Protein AF-A0A967Z8B4-F1 (afdb_monomer_lite)

Structure (mmCIF, N/CA/C/O backbone):
data_AF-A0A967Z8B4-F1
#
_entry.id   AF-A0A967Z8B4-F1
#
loop_
_atom_site.group_PDB
_atom_site.id
_atom_site.type_symbol
_atom_site.label_atom_id
_atom_site.label_alt_id
_atom_site.label_comp_i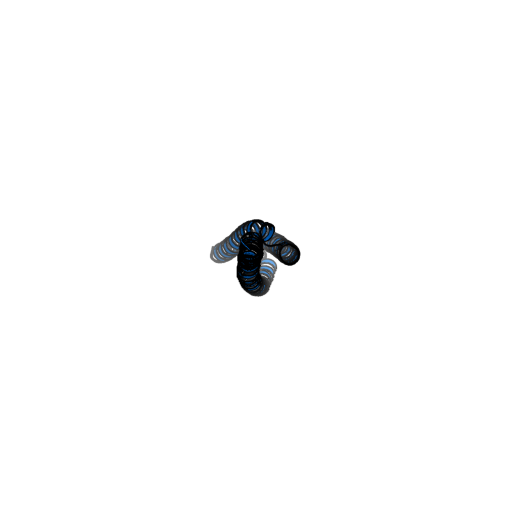d
_atom_site.label_asym_id
_atom_site.label_entity_id
_atom_site.label_seq_id
_atom_site.pdbx_PDB_ins_code
_atom_site.Cartn_x
_atom_site.Cartn_y
_atom_site.Cartn_z
_atom_site.occupancy
_atom_site.B_iso_or_equiv
_atom_site.auth_seq_id
_atom_site.auth_comp_id
_atom_site.auth_asym_id
_atom_site.auth_atom_id
_atom_site.pdbx_PDB_model_num
ATOM 1 N N . MET A 1 1 ? 38.794 1.145 -55.246 1.00 49.00 1 MET A N 1
ATOM 2 C CA . MET A 1 1 ? 39.182 0.982 -53.822 1.00 49.00 1 MET A CA 1
ATOM 3 C C . MET A 1 1 ? 38.592 2.032 -52.859 1.00 49.00 1 MET A C 1
ATOM 5 O O . MET A 1 1 ? 38.955 2.013 -51.696 1.00 49.00 1 MET A O 1
ATOM 9 N N . LYS A 1 2 ? 37.652 2.909 -53.268 1.00 46.34 2 LYS A N 1
ATOM 10 C CA . LYS A 1 2 ? 37.014 3.896 -52.359 1.00 46.34 2 LYS A CA 1
ATOM 11 C C . LYS A 1 2 ? 35.684 3.429 -51.734 1.00 46.34 2 LYS A C 1
ATOM 13 O O . LYS A 1 2 ? 35.345 3.871 -50.648 1.00 46.34 2 LYS A O 1
ATOM 18 N N . HIS A 1 3 ? 34.982 2.484 -52.364 1.00 47.09 3 HIS A N 1
ATOM 19 C CA . HIS A 1 3 ? 33.687 1.964 -51.887 1.00 47.09 3 HIS A CA 1
ATOM 20 C C . HIS A 1 3 ? 33.784 0.951 -50.731 1.00 47.09 3 HIS A C 1
ATOM 22 O O . HIS A 1 3 ? 32.784 0.671 -50.078 1.00 47.09 3 HIS A O 1
ATOM 28 N N . PHE A 1 4 ? 34.974 0.404 -50.460 1.00 43.62 4 PHE A N 1
ATOM 29 C CA . PHE A 1 4 ? 35.162 -0.598 -49.404 1.00 43.62 4 PHE A CA 1
ATOM 30 C C . PHE A 1 4 ? 35.303 0.046 -48.011 1.00 43.62 4 PHE A C 1
ATOM 32 O O . PHE A 1 4 ? 34.838 -0.511 -47.022 1.00 43.62 4 PHE A O 1
ATOM 39 N N . LEU A 1 5 ? 35.860 1.264 -47.930 1.00 46.72 5 LEU A N 1
ATOM 40 C CA . LEU A 1 5 ? 35.990 2.002 -46.665 1.00 46.72 5 LEU A CA 1
ATOM 41 C C . LEU A 1 5 ? 34.662 2.608 -46.181 1.00 46.72 5 LEU A C 1
ATOM 43 O O . LEU A 1 5 ? 34.444 2.712 -44.977 1.00 46.72 5 LEU A O 1
ATOM 47 N N . THR A 1 6 ? 33.756 2.980 -47.090 1.00 51.16 6 THR A N 1
ATOM 48 C CA . THR A 1 6 ? 32.463 3.586 -46.726 1.00 51.16 6 THR A CA 1
ATOM 49 C C . THR A 1 6 ? 31.497 2.575 -46.107 1.00 51.16 6 THR A C 1
ATOM 51 O O . THR A 1 6 ? 30.780 2.914 -45.172 1.00 51.16 6 THR A O 1
ATOM 54 N N . PHE A 1 7 ? 31.517 1.317 -46.560 1.00 52.12 7 PHE A N 1
ATOM 55 C CA . PHE A 1 7 ? 30.690 0.248 -45.982 1.00 52.12 7 PHE A CA 1
ATOM 56 C C . PHE A 1 7 ? 31.134 -0.145 -44.567 1.00 52.12 7 PHE A C 1
ATOM 58 O O . PHE A 1 7 ? 30.292 -0.388 -43.705 1.00 52.12 7 PHE A O 1
ATOM 65 N N . SER A 1 8 ? 32.444 -0.129 -44.297 1.00 50.75 8 SER A N 1
ATOM 66 C CA . SER A 1 8 ? 32.977 -0.417 -42.961 1.00 50.75 8 SER A CA 1
ATOM 67 C C . SER A 1 8 ? 32.613 0.661 -41.933 1.00 50.75 8 SER A C 1
ATOM 69 O O . SER A 1 8 ? 32.399 0.335 -40.770 1.00 50.75 8 SER A O 1
ATOM 71 N N . PHE A 1 9 ? 32.512 1.931 -42.343 1.00 53.94 9 PHE A N 1
ATOM 72 C CA . PHE A 1 9 ? 32.125 3.038 -41.457 1.00 53.94 9 PHE A CA 1
ATOM 73 C C . PHE A 1 9 ? 30.620 3.054 -41.146 1.00 53.94 9 PHE A C 1
ATOM 75 O O . PHE A 1 9 ? 30.228 3.360 -40.022 1.00 53.94 9 PHE A O 1
ATOM 82 N N . ILE A 1 10 ? 29.776 2.675 -42.114 1.00 59.47 10 ILE A N 1
ATOM 83 C CA . ILE A 1 10 ? 28.322 2.546 -41.919 1.00 59.47 10 ILE A CA 1
ATOM 84 C C . ILE A 1 10 ? 28.004 1.393 -40.956 1.00 59.47 10 ILE A C 1
ATOM 86 O O . ILE A 1 10 ? 27.175 1.558 -40.064 1.00 59.47 10 ILE A O 1
ATOM 90 N N . ALA A 1 11 ? 28.708 0.261 -41.072 1.00 55.78 11 ALA A N 1
ATOM 91 C CA . ALA A 1 11 ? 28.566 -0.858 -40.138 1.00 55.78 11 ALA A CA 1
ATOM 92 C C . ALA A 1 11 ? 28.970 -0.477 -38.699 1.00 55.78 11 ALA A C 1
ATOM 94 O O . ALA A 1 11 ? 28.300 -0.863 -37.747 1.00 55.78 11 ALA A O 1
ATOM 95 N N . LEU A 1 12 ? 30.020 0.337 -38.533 1.00 54.34 12 LEU A N 1
ATOM 96 C CA . LEU A 1 12 ? 30.487 0.787 -37.217 1.00 54.34 12 LEU A CA 1
ATOM 97 C C . LEU A 1 12 ? 29.530 1.807 -36.570 1.00 54.34 12 LEU A C 1
ATOM 99 O O . LEU A 1 12 ? 29.270 1.726 -35.374 1.00 54.34 12 LEU A O 1
ATOM 103 N N . MET A 1 13 ? 28.948 2.714 -37.363 1.00 56.81 13 MET A N 1
ATOM 104 C CA . MET A 1 13 ? 27.894 3.640 -36.915 1.00 56.81 13 MET A CA 1
ATOM 105 C C . MET A 1 13 ? 26.605 2.911 -36.511 1.00 56.81 13 MET A C 1
ATOM 107 O O . MET A 1 13 ? 25.985 3.282 -35.517 1.00 56.81 13 MET A O 1
ATOM 111 N N . ALA A 1 14 ? 26.224 1.849 -37.230 1.00 56.41 14 ALA A N 1
ATOM 112 C CA . ALA A 1 14 ? 25.083 1.012 -36.861 1.00 56.41 14 ALA A CA 1
ATOM 113 C C . ALA A 1 14 ? 25.308 0.292 -35.518 1.00 56.41 14 ALA A C 1
ATOM 115 O O . ALA A 1 14 ? 24.403 0.256 -34.688 1.00 56.41 14 ALA A O 1
ATOM 116 N N . CYS A 1 15 ? 26.524 -0.202 -35.255 1.00 45.75 15 CYS A N 1
ATOM 117 C CA . CYS A 1 15 ? 26.862 -0.797 -33.959 1.00 45.75 15 CYS A CA 1
ATOM 118 C C . CYS A 1 15 ? 26.789 0.221 -32.808 1.00 45.75 15 CYS A C 1
ATOM 120 O O . CYS A 1 15 ? 26.270 -0.107 -31.747 1.00 45.75 15 CYS A O 1
ATOM 122 N N . VAL A 1 16 ? 27.242 1.465 -33.011 1.00 52.94 16 VAL A N 1
ATOM 123 C CA . VAL A 1 16 ? 27.147 2.527 -31.987 1.00 52.94 16 VAL A CA 1
ATOM 124 C C . VAL A 1 16 ? 25.688 2.883 -31.672 1.00 52.94 16 VAL A C 1
ATOM 126 O O . VAL A 1 16 ? 25.354 3.101 -30.511 1.00 52.94 16 VAL A O 1
ATOM 129 N N . PHE A 1 17 ? 24.803 2.875 -32.675 1.00 51.81 17 PHE A N 1
ATOM 130 C CA . PHE A 1 17 ? 23.375 3.152 -32.483 1.00 51.81 17 PHE A CA 1
ATOM 131 C C . PHE A 1 17 ? 22.636 2.031 -31.730 1.00 51.81 17 PHE A C 1
ATOM 133 O O . PHE A 1 17 ? 21.731 2.314 -30.949 1.00 51.81 17 PHE A O 1
ATOM 140 N N . ILE A 1 18 ? 23.041 0.769 -31.917 1.00 53.31 18 ILE A N 1
ATOM 141 C CA . ILE A 1 18 ? 22.483 -0.380 -31.182 1.00 53.31 18 ILE A CA 1
ATOM 142 C C . ILE A 1 18 ? 22.931 -0.356 -29.707 1.00 53.31 18 ILE A C 1
ATOM 144 O O . ILE A 1 18 ? 22.109 -0.559 -28.816 1.00 53.31 18 ILE A O 1
ATOM 148 N N . ILE A 1 19 ? 24.196 -0.012 -29.431 1.00 56.19 19 ILE A N 1
ATOM 149 C CA . ILE A 1 19 ? 24.757 0.024 -28.064 1.00 56.19 19 ILE A CA 1
ATOM 150 C C . ILE A 1 19 ? 24.081 1.091 -27.179 1.00 56.19 19 ILE A C 1
ATOM 152 O O . ILE A 1 19 ? 23.909 0.883 -25.977 1.00 56.19 19 ILE A O 1
ATOM 156 N N . SER A 1 20 ? 23.661 2.230 -27.741 1.00 53.91 20 SER A N 1
ATOM 157 C CA . SER A 1 20 ? 22.958 3.274 -26.974 1.00 53.91 20 SER A CA 1
ATOM 158 C C . SER A 1 20 ? 21.557 2.866 -26.504 1.00 53.91 20 SER A C 1
ATOM 160 O O . SER A 1 20 ? 21.080 3.422 -25.519 1.00 53.91 20 SER A O 1
ATOM 162 N N . CYS A 1 21 ? 20.911 1.898 -27.161 1.00 53.03 21 CYS A N 1
ATOM 163 C CA . CYS A 1 21 ? 19.595 1.400 -26.756 1.00 53.03 21 CYS A CA 1
ATOM 164 C C . CYS A 1 21 ? 19.704 0.371 -25.612 1.00 53.03 21 CYS A C 1
ATOM 166 O O . CYS A 1 21 ? 18.891 0.391 -24.698 1.00 53.03 21 CYS A O 1
ATOM 168 N N . GLU A 1 22 ? 20.764 -0.445 -25.587 1.00 53.44 22 GLU A N 1
ATOM 169 C CA . GLU A 1 22 ? 20.980 -1.483 -24.561 1.00 53.44 22 GLU A CA 1
ATOM 170 C C . GLU A 1 22 ? 21.255 -0.896 -23.164 1.00 53.44 22 GLU A C 1
ATOM 172 O O . GLU A 1 22 ? 20.758 -1.389 -22.154 1.00 53.44 22 GLU A O 1
ATOM 177 N N . LYS A 1 23 ? 21.987 0.223 -23.099 1.00 56.47 23 LYS A N 1
ATOM 178 C CA . LYS A 1 23 ? 22.378 0.847 -21.825 1.00 56.47 23 LYS A CA 1
ATOM 179 C C . LYS A 1 23 ? 21.229 1.576 -21.113 1.00 56.47 23 LYS A C 1
ATOM 181 O O . LYS A 1 23 ? 21.203 1.632 -19.888 1.00 56.47 23 LYS A O 1
ATOM 186 N N . GLN A 1 24 ? 20.284 2.135 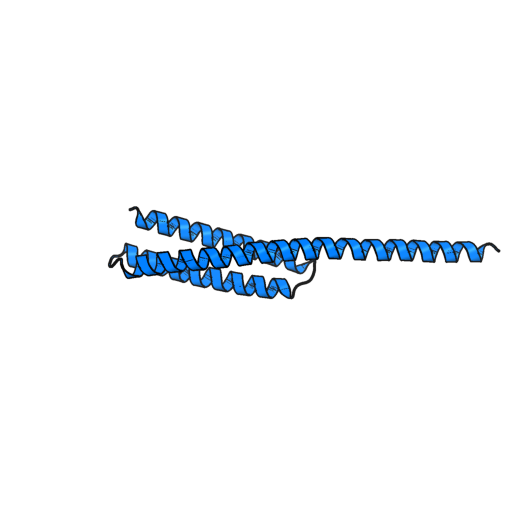-21.872 1.00 59.78 24 GLN A N 1
ATOM 187 C CA . GLN A 1 24 ? 19.143 2.883 -21.328 1.00 59.78 24 GLN A CA 1
ATOM 188 C C . GLN A 1 24 ? 18.127 1.942 -20.655 1.00 59.78 24 GLN A C 1
ATOM 190 O O . GLN A 1 24 ? 17.574 2.279 -19.608 1.00 59.78 24 GLN A O 1
ATOM 195 N N . THR A 1 25 ? 17.940 0.743 -21.212 1.00 66.62 25 THR A N 1
ATOM 196 C CA . THR A 1 25 ? 16.983 -0.257 -20.722 1.00 66.62 25 THR A CA 1
ATOM 197 C C . THR A 1 25 ? 17.368 -0.853 -19.369 1.00 66.62 25 THR A C 1
ATOM 199 O O . THR A 1 25 ? 16.505 -1.057 -18.512 1.00 66.62 25 THR A O 1
ATOM 202 N N . GLU A 1 26 ? 18.660 -1.086 -19.125 1.00 75.25 26 GLU A N 1
ATOM 203 C CA . GLU A 1 26 ? 19.128 -1.641 -17.848 1.00 75.25 26 GLU A CA 1
ATOM 204 C C . GLU A 1 26 ? 18.915 -0.678 -16.670 1.00 75.25 26 GLU A C 1
ATOM 206 O O . GLU A 1 26 ? 18.479 -1.102 -15.597 1.00 75.25 26 GLU A O 1
ATOM 211 N N . GLU A 1 27 ? 19.181 0.618 -16.857 1.00 81.62 27 GLU A N 1
ATOM 212 C CA . GLU A 1 27 ? 19.004 1.628 -15.804 1.00 81.62 27 GLU A CA 1
ATOM 213 C C . GLU A 1 27 ? 17.524 1.796 -15.424 1.00 81.62 27 GLU A C 1
ATOM 215 O O . GLU A 1 27 ? 17.186 1.855 -14.237 1.00 81.62 27 GLU A O 1
ATOM 220 N N . VAL A 1 28 ? 16.630 1.807 -16.419 1.00 85.62 28 VAL A N 1
ATOM 221 C CA . VAL A 1 28 ? 15.183 1.948 -16.197 1.00 85.62 28 VAL A CA 1
ATOM 222 C C . VAL A 1 28 ? 14.608 0.733 -15.466 1.00 85.62 28 VAL A C 1
ATOM 224 O O . VAL A 1 28 ? 13.832 0.886 -14.519 1.00 85.62 28 VAL A O 1
ATOM 227 N N . GLU A 1 29 ? 15.012 -0.479 -15.845 1.00 88.00 29 GLU A N 1
ATOM 228 C CA . GLU A 1 29 ? 14.558 -1.702 -15.179 1.00 88.00 29 GLU A CA 1
ATOM 229 C C . GLU A 1 29 ? 15.084 -1.789 -13.733 1.00 88.00 29 GLU A C 1
ATOM 231 O O . GLU A 1 29 ? 14.346 -2.162 -12.817 1.00 88.00 29 GLU A O 1
ATOM 236 N N . GLN A 1 30 ? 16.326 -1.361 -13.475 1.00 90.69 30 GLN A N 1
ATOM 237 C CA . GLN A 1 30 ? 16.860 -1.269 -12.111 1.00 90.69 30 GLN A CA 1
ATOM 238 C C . GLN A 1 30 ? 16.091 -0.261 -11.245 1.00 90.69 30 GLN A C 1
ATOM 240 O O . GLN A 1 30 ? 15.787 -0.551 -10.078 1.00 90.69 30 GLN A O 1
ATOM 245 N N . GLU A 1 31 ? 15.762 0.913 -11.791 1.00 92.31 31 GLU A N 1
ATOM 246 C CA . GLU A 1 31 ? 14.966 1.930 -11.099 1.00 92.31 31 GLU A CA 1
ATOM 247 C C . GLU A 1 31 ? 13.580 1.385 -10.737 1.00 92.31 31 GLU A C 1
ATOM 249 O O . GLU A 1 31 ? 13.163 1.452 -9.573 1.00 92.31 31 GLU A O 1
ATOM 254 N N . LYS A 1 32 ? 12.909 0.761 -11.708 1.00 92.75 32 LYS A N 1
ATOM 255 C CA . LYS A 1 32 ? 11.614 0.109 -11.527 1.00 92.75 32 LYS A CA 1
ATOM 256 C C . LYS A 1 32 ? 11.675 -0.964 -10.439 1.00 92.75 32 LYS A C 1
ATOM 258 O O . LYS A 1 32 ? 10.902 -0.907 -9.486 1.00 92.75 32 LYS A O 1
ATOM 263 N N . GLN A 1 33 ? 12.641 -1.882 -10.478 1.00 93.25 33 GLN A N 1
ATOM 264 C CA . GLN A 1 33 ? 12.796 -2.922 -9.449 1.00 93.25 33 GLN A CA 1
ATOM 265 C C . GLN A 1 33 ? 13.085 -2.354 -8.053 1.00 93.25 33 GLN A C 1
ATOM 267 O O . GLN A 1 33 ? 12.651 -2.901 -7.031 1.00 93.25 33 GLN A O 1
ATOM 272 N N . LYS A 1 34 ? 13.854 -1.264 -7.962 1.00 95.81 34 LYS A N 1
ATOM 273 C CA . LYS A 1 34 ? 14.086 -0.560 -6.693 1.00 95.81 34 LYS A CA 1
ATOM 274 C C . LYS A 1 34 ? 12.785 0.043 -6.165 1.00 95.81 34 LYS A C 1
ATOM 276 O O . LYS A 1 34 ? 12.494 -0.097 -4.974 1.00 95.81 34 LYS A O 1
ATOM 281 N N . TYR A 1 35 ? 12.003 0.669 -7.037 1.00 96.00 35 TYR A N 1
ATOM 282 C CA . TYR A 1 35 ? 10.701 1.222 -6.690 1.00 96.00 35 TYR A CA 1
ATOM 283 C C . TYR A 1 35 ? 9.718 0.128 -6.245 1.00 96.00 35 TYR A C 1
ATOM 285 O O . TYR A 1 35 ? 9.125 0.245 -5.173 1.00 96.00 35 TYR A O 1
ATOM 293 N N . GLU A 1 36 ? 9.625 -0.984 -6.978 1.00 95.31 36 GLU A N 1
ATOM 294 C CA . GLU A 1 36 ? 8.760 -2.115 -6.626 1.00 95.31 36 GLU A CA 1
ATOM 295 C C . GLU A 1 36 ? 9.077 -2.681 -5.236 1.00 95.31 36 GLU A C 1
ATOM 297 O O . GLU A 1 36 ? 8.172 -2.924 -4.434 1.00 95.31 36 GLU A O 1
ATOM 302 N N . ARG A 1 37 ? 10.368 -2.849 -4.916 1.00 96.56 37 ARG A N 1
ATOM 303 C CA . ARG A 1 37 ? 10.810 -3.294 -3.585 1.00 96.56 37 ARG A CA 1
ATOM 304 C C . ARG A 1 37 ? 10.427 -2.299 -2.494 1.00 96.56 37 ARG A C 1
ATOM 306 O O . ARG A 1 37 ? 9.931 -2.717 -1.449 1.00 96.56 37 ARG A O 1
ATOM 313 N N . LYS A 1 38 ? 10.619 -0.999 -2.742 1.00 96.50 38 LYS A N 1
ATOM 314 C CA . LYS A 1 38 ? 10.253 0.073 -1.803 1.00 96.50 38 LYS A CA 1
ATOM 315 C C . LYS A 1 38 ? 8.754 0.052 -1.497 1.00 96.50 38 LYS A C 1
ATOM 317 O O . LYS A 1 38 ? 8.381 0.040 -0.328 1.00 96.50 38 LYS A O 1
ATOM 322 N N . ILE A 1 39 ? 7.906 0.026 -2.524 1.00 96.69 39 ILE A N 1
ATOM 323 C CA . ILE A 1 39 ? 6.448 0.024 -2.342 1.00 96.69 39 ILE A CA 1
ATOM 324 C C . ILE A 1 39 ? 5.974 -1.279 -1.702 1.00 96.69 39 ILE A C 1
ATOM 326 O O . ILE A 1 39 ? 5.168 -1.239 -0.779 1.00 96.69 39 ILE A O 1
ATOM 330 N N . SER A 1 40 ? 6.518 -2.431 -2.103 1.00 96.00 40 SER A N 1
ATOM 331 C CA . SER A 1 40 ? 6.169 -3.709 -1.474 1.00 96.00 40 SER A CA 1
ATOM 332 C C . SER A 1 40 ? 6.507 -3.739 0.020 1.00 96.00 40 SER A C 1
ATOM 334 O O . SER A 1 40 ? 5.728 -4.277 0.804 1.00 96.00 40 SER A O 1
ATOM 336 N N . ALA A 1 41 ? 7.641 -3.159 0.426 1.00 97.00 41 ALA A N 1
ATOM 337 C CA . ALA A 1 41 ? 7.999 -3.042 1.835 1.00 97.00 41 ALA A CA 1
ATOM 338 C C . ALA A 1 41 ? 7.019 -2.133 2.591 1.00 97.00 41 ALA A C 1
ATOM 340 O O . ALA A 1 41 ? 6.484 -2.551 3.615 1.00 97.00 41 ALA A O 1
ATOM 341 N N . LYS A 1 42 ? 6.713 -0.949 2.043 1.00 95.69 42 LYS A N 1
ATOM 342 C CA . LYS A 1 42 ? 5.742 -0.025 2.644 1.00 95.69 42 LYS A CA 1
ATOM 343 C C . LYS A 1 42 ? 4.343 -0.635 2.769 1.00 95.69 42 LYS A C 1
ATOM 345 O O . LYS A 1 42 ? 3.718 -0.500 3.807 1.00 95.69 42 LYS A O 1
ATOM 350 N N . LEU A 1 43 ? 3.848 -1.353 1.758 1.00 96.06 43 LEU A N 1
ATOM 351 C CA . LEU A 1 43 ? 2.527 -1.996 1.828 1.00 96.06 43 LEU A CA 1
ATOM 352 C C . LEU A 1 43 ? 2.451 -3.067 2.928 1.00 96.06 43 LEU A C 1
ATOM 354 O O . LEU A 1 43 ? 1.408 -3.217 3.557 1.00 96.06 43 LEU A O 1
ATOM 358 N N . LYS A 1 44 ? 3.554 -3.779 3.197 1.00 95.94 44 LYS A N 1
ATOM 359 C CA . LYS A 1 44 ? 3.642 -4.737 4.316 1.00 95.94 44 LYS A CA 1
ATOM 360 C C . LYS A 1 44 ? 3.680 -4.057 5.682 1.00 95.94 44 LYS A C 1
ATOM 362 O O . LYS A 1 44 ? 3.216 -4.633 6.660 1.00 95.94 44 LYS A O 1
ATOM 367 N N . GLU A 1 45 ? 4.287 -2.880 5.768 1.00 94.25 45 GLU A N 1
ATOM 368 C CA . GLU A 1 45 ? 4.280 -2.058 6.981 1.00 94.25 45 GLU A CA 1
ATOM 369 C C . GLU A 1 45 ? 2.865 -1.535 7.253 1.00 94.25 45 GLU A C 1
ATOM 371 O O . GLU A 1 45 ? 2.297 -1.828 8.303 1.00 94.25 45 GLU A O 1
ATOM 376 N N . LEU A 1 46 ? 2.242 -0.929 6.240 1.00 94.50 46 LEU A N 1
ATOM 377 C CA . LEU A 1 46 ? 0.863 -0.447 6.292 1.00 94.50 46 LEU A CA 1
ATOM 378 C C . LEU A 1 46 ? -0.143 -1.554 6.614 1.00 94.50 46 LEU A C 1
ATOM 380 O O . LEU A 1 46 ? -1.132 -1.300 7.284 1.00 94.50 46 LEU A O 1
ATOM 384 N N . GLU A 1 47 ? 0.082 -2.793 6.172 1.00 93.81 47 GLU A N 1
ATOM 385 C CA . GLU A 1 47 ? -0.769 -3.928 6.551 1.00 93.81 47 GLU A CA 1
ATOM 386 C C . GLU A 1 47 ? -0.838 -4.130 8.069 1.00 93.81 47 GLU A C 1
ATOM 388 O O . GLU A 1 47 ? -1.912 -4.415 8.604 1.00 93.81 47 GLU A O 1
ATOM 393 N N . LYS A 1 48 ? 0.292 -3.972 8.763 1.00 95.25 48 LYS A N 1
ATOM 394 C CA . LYS A 1 48 ? 0.340 -4.095 10.222 1.00 95.25 48 LYS A CA 1
ATOM 395 C C . LYS A 1 48 ? -0.379 -2.926 10.880 1.00 95.25 48 LYS A C 1
ATOM 397 O O . LYS A 1 48 ? -1.224 -3.152 11.735 1.00 95.25 48 LYS A O 1
ATOM 402 N N . GLU A 1 49 ? -0.112 -1.707 10.422 1.00 93.88 49 GLU A N 1
ATOM 403 C CA . GLU A 1 49 ? -0.758 -0.503 10.952 1.00 93.88 49 GLU A CA 1
ATOM 404 C C . GLU A 1 49 ? -2.276 -0.530 10.742 1.00 93.88 49 GLU A C 1
ATOM 406 O O . GLU A 1 49 ? -3.027 -0.286 11.683 1.00 93.88 49 GLU A O 1
ATOM 411 N N . ILE A 1 50 ? -2.740 -0.922 9.547 1.00 92.75 50 ILE A N 1
ATOM 412 C CA . ILE A 1 50 ? -4.164 -1.110 9.231 1.00 92.75 50 ILE A CA 1
ATOM 413 C C . ILE A 1 50 ? -4.789 -2.133 10.179 1.00 92.75 50 ILE A C 1
ATOM 415 O O . ILE A 1 50 ? -5.897 -1.914 10.669 1.00 92.75 50 ILE A O 1
ATOM 419 N N . LYS A 1 51 ? -4.103 -3.246 10.457 1.00 94.44 51 LYS A N 1
ATOM 420 C CA . LYS A 1 51 ? -4.593 -4.253 11.403 1.00 94.44 51 LYS A CA 1
ATOM 421 C C . LYS A 1 51 ? -4.727 -3.671 12.810 1.00 94.44 51 LYS A C 1
ATOM 423 O O . LYS A 1 51 ? -5.760 -3.870 13.442 1.00 94.44 51 LYS A O 1
ATOM 428 N N . ASP A 1 52 ? -3.732 -2.923 13.269 1.00 92.69 52 ASP A N 1
ATOM 429 C CA . ASP A 1 52 ? -3.738 -2.325 14.604 1.00 92.69 52 ASP A CA 1
ATOM 430 C C . ASP A 1 52 ? -4.861 -1.289 14.759 1.00 92.69 52 ASP A C 1
ATOM 432 O O . ASP A 1 52 ? -5.572 -1.299 15.767 1.00 92.69 52 ASP A O 1
ATOM 436 N N . VAL A 1 53 ? -5.085 -0.426 13.758 1.00 92.75 53 VAL A N 1
ATOM 437 C CA . VAL A 1 53 ? -6.205 0.533 13.795 1.00 92.75 53 VAL A CA 1
ATOM 438 C C . VAL A 1 53 ? -7.565 -0.138 13.613 1.00 92.75 53 VAL A C 1
ATOM 440 O O . VAL A 1 53 ? -8.540 0.353 14.175 1.00 92.75 53 VAL A O 1
ATOM 443 N N . THR A 1 54 ? -7.639 -1.269 12.898 1.00 91.12 54 THR A N 1
ATOM 444 C CA . THR A 1 54 ? -8.869 -2.077 12.800 1.00 91.12 54 THR A CA 1
ATOM 445 C C . THR A 1 54 ? -9.271 -2.574 14.185 1.00 91.12 54 THR A C 1
ATOM 447 O O . THR A 1 54 ? -10.385 -2.310 14.623 1.00 91.12 54 THR A O 1
ATOM 450 N N . THR A 1 55 ? -8.346 -3.209 14.911 1.00 93.25 55 THR A N 1
ATOM 451 C CA . THR A 1 55 ? -8.604 -3.708 16.270 1.00 93.25 55 THR A CA 1
ATOM 452 C C . THR A 1 55 ? -9.051 -2.579 17.201 1.00 93.25 55 THR A C 1
ATOM 454 O O . THR A 1 55 ? -10.065 -2.701 17.880 1.00 93.25 55 THR A O 1
ATOM 457 N N . LYS A 1 56 ? -8.352 -1.434 17.187 1.00 89.44 56 LYS A N 1
ATOM 458 C CA . LYS A 1 56 ? -8.723 -0.271 18.016 1.00 89.44 56 LYS A CA 1
ATOM 459 C C . LYS A 1 56 ? -10.116 0.270 17.680 1.00 89.44 56 LYS A C 1
ATOM 461 O O . LYS A 1 56 ? -10.847 0.679 18.580 1.00 89.44 56 LYS A O 1
ATOM 466 N N . ALA A 1 57 ? -10.481 0.296 16.400 1.00 89.62 57 ALA A N 1
ATOM 467 C CA . ALA A 1 57 ? -11.795 0.751 15.962 1.00 89.62 57 ALA A CA 1
ATOM 468 C C . ALA A 1 57 ? -12.915 -0.203 16.411 1.00 89.62 57 ALA A C 1
ATOM 470 O O . ALA A 1 57 ? -13.982 0.261 16.807 1.00 89.62 57 ALA A O 1
ATOM 471 N N . GLU A 1 58 ? -12.669 -1.516 16.390 1.00 89.44 58 GLU A N 1
ATOM 472 C CA . GLU A 1 58 ? -13.605 -2.544 16.869 1.00 89.44 58 GLU A CA 1
ATOM 473 C C . GLU A 1 58 ? -13.792 -2.505 18.394 1.00 89.44 58 GLU A C 1
ATOM 475 O O . GLU A 1 58 ? -14.906 -2.683 18.886 1.00 89.44 58 GLU A O 1
ATOM 480 N N . GLU A 1 59 ? -12.727 -2.223 19.149 1.00 89.81 59 GLU A N 1
ATOM 481 C CA . GLU A 1 59 ? -12.774 -2.079 20.612 1.00 89.81 59 GLU A CA 1
ATOM 482 C C . GLU A 1 59 ? -13.461 -0.778 21.065 1.00 89.81 59 GLU A C 1
ATOM 484 O O . GLU A 1 59 ? -13.950 -0.677 22.194 1.00 89.81 59 GLU A O 1
ATOM 489 N N . THR A 1 60 ? -13.535 0.224 20.186 1.00 88.31 60 THR A N 1
ATOM 490 C CA . THR A 1 60 ? -14.111 1.536 20.496 1.00 88.31 60 THR A CA 1
ATOM 491 C C . THR A 1 60 ? -15.609 1.565 20.183 1.00 88.31 60 THR A C 1
ATOM 493 O O . THR A 1 60 ? -16.033 1.876 19.072 1.00 88.31 60 THR A O 1
ATOM 496 N N . ALA A 1 61 ? -16.450 1.308 21.187 1.00 82.25 61 ALA A N 1
ATOM 497 C CA . ALA A 1 61 ? -17.910 1.389 21.062 1.00 82.25 61 ALA A CA 1
ATOM 498 C C . ALA A 1 61 ? -18.431 2.846 21.123 1.00 82.25 61 ALA A C 1
ATOM 500 O O . ALA A 1 61 ? -19.121 3.234 22.067 1.00 82.25 61 ALA A O 1
ATOM 501 N N . SER A 1 62 ? -18.083 3.675 20.132 1.00 87.88 62 SER A N 1
ATOM 502 C CA . SER A 1 62 ? -18.510 5.082 20.037 1.00 87.88 62 SER A CA 1
ATOM 503 C C . SER A 1 62 ? -18.633 5.570 18.585 1.00 87.88 62 SER A C 1
ATOM 505 O O . SER A 1 62 ? -18.284 4.863 17.640 1.00 87.88 62 SER A O 1
ATOM 507 N N . GLU A 1 63 ? -19.106 6.806 18.398 1.00 86.75 63 GLU A N 1
ATOM 508 C CA . GLU A 1 63 ? -19.114 7.475 17.088 1.00 86.75 63 GLU A CA 1
ATOM 509 C C . GLU A 1 63 ? -17.699 7.605 16.496 1.00 86.75 63 GLU A C 1
ATOM 511 O O . GLU A 1 63 ? -17.513 7.400 15.297 1.00 86.75 63 GLU A O 1
ATOM 516 N N . ALA A 1 64 ? -16.684 7.822 17.342 1.00 87.44 64 ALA A N 1
ATOM 517 C CA . ALA A 1 64 ? -15.286 7.823 16.917 1.00 87.44 64 ALA A CA 1
ATOM 518 C C . ALA A 1 64 ? -14.854 6.443 16.392 1.00 87.44 64 ALA A C 1
ATOM 520 O O . ALA A 1 64 ? -14.204 6.360 15.353 1.00 87.44 64 ALA A O 1
ATOM 521 N N . GLY A 1 65 ? -15.280 5.351 17.040 1.00 89.19 65 GLY A N 1
ATOM 52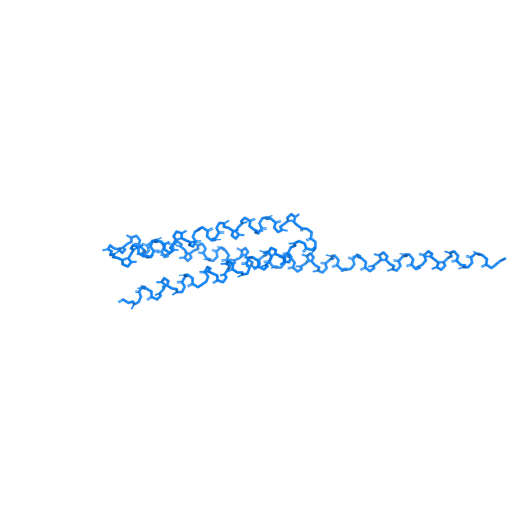2 C CA . GLY A 1 65 ? -15.037 3.992 16.544 1.00 89.19 65 GLY A CA 1
ATOM 523 C C . GLY A 1 65 ? -15.706 3.720 15.193 1.00 89.19 65 GLY A C 1
ATOM 524 O O . GLY A 1 65 ? -15.103 3.114 14.306 1.00 89.19 65 GLY A O 1
ATOM 525 N N . ALA A 1 66 ? -16.920 4.234 14.975 1.00 90.62 66 ALA A N 1
ATOM 526 C CA . ALA A 1 66 ? -17.589 4.152 13.676 1.00 90.62 66 ALA A CA 1
ATOM 527 C C . ALA A 1 66 ? -16.841 4.938 12.577 1.00 90.62 66 ALA A C 1
ATOM 529 O O . ALA A 1 66 ? -16.681 4.436 11.460 1.00 90.62 66 ALA A O 1
ATOM 530 N N . GLU A 1 67 ? -16.337 6.140 12.885 1.00 91.25 67 GLU A N 1
ATOM 531 C CA . GLU A 1 67 ? -15.517 6.931 11.958 1.00 91.25 67 GLU A CA 1
ATOM 532 C C . GLU A 1 67 ? -14.194 6.223 11.629 1.00 91.25 67 GLU A C 1
ATOM 534 O O . GLU A 1 67 ? -13.822 6.118 10.456 1.00 91.25 67 GLU A O 1
ATOM 539 N N . MET A 1 68 ? -13.512 5.682 12.644 1.00 91.88 68 MET A N 1
ATOM 540 C CA . MET A 1 68 ? -12.286 4.903 12.468 1.00 91.88 68 MET A CA 1
ATOM 541 C C . MET A 1 68 ? -12.530 3.676 11.590 1.00 91.88 68 MET A C 1
ATOM 543 O O . MET A 1 68 ? -11.769 3.451 10.654 1.00 91.88 68 MET A O 1
ATOM 547 N N . ASN A 1 69 ? -13.616 2.928 11.810 1.00 92.62 69 ASN A N 1
ATOM 548 C CA . ASN A 1 69 ? -13.974 1.782 10.970 1.00 92.62 69 ASN A CA 1
ATOM 549 C C . ASN A 1 69 ? -14.159 2.184 9.502 1.00 92.62 69 ASN A C 1
ATOM 551 O O . ASN A 1 69 ? -13.614 1.540 8.606 1.00 92.62 69 ASN A O 1
ATOM 555 N N . LYS A 1 70 ? -14.847 3.300 9.234 1.00 93.94 70 LYS A N 1
ATOM 556 C CA . LYS A 1 70 ? -15.011 3.813 7.866 1.00 93.94 70 LYS A CA 1
ATOM 557 C C . LYS A 1 70 ? -13.669 4.176 7.217 1.00 93.94 70 LYS A C 1
ATOM 559 O O . LYS A 1 70 ? -13.445 3.838 6.053 1.00 93.94 70 LYS A O 1
ATOM 564 N N . LYS A 1 71 ? -12.774 4.854 7.944 1.00 94.31 71 LYS A N 1
ATOM 565 C CA . LYS A 1 71 ? -11.431 5.202 7.442 1.00 94.31 71 LYS A CA 1
ATOM 566 C C . LYS A 1 71 ? -10.570 3.953 7.225 1.00 94.31 71 LYS A C 1
ATOM 568 O O . LYS A 1 71 ? -9.878 3.865 6.216 1.00 94.31 71 LYS A O 1
ATOM 573 N N . THR A 1 72 ? -10.673 2.959 8.102 1.00 93.81 72 THR A N 1
ATOM 574 C CA . THR A 1 72 ? -10.001 1.658 7.976 1.00 93.81 72 THR A CA 1
ATOM 575 C C . THR A 1 72 ? -10.439 0.898 6.723 1.00 93.81 72 THR A C 1
ATOM 577 O O . THR A 1 72 ? -9.593 0.366 6.006 1.00 93.81 72 THR A O 1
ATOM 580 N N . GLU A 1 73 ? -11.733 0.878 6.398 1.00 94.62 73 GLU A N 1
ATOM 581 C CA . GLU A 1 73 ? -12.209 0.266 5.149 1.00 94.62 73 GLU A CA 1
ATOM 582 C C . GLU A 1 73 ? -11.662 0.992 3.910 1.00 94.62 73 GLU A C 1
ATOM 584 O O . GLU A 1 73 ? -11.249 0.349 2.941 1.00 94.62 73 GLU A O 1
ATOM 589 N N . ASN A 1 74 ? -11.553 2.324 3.962 1.00 95.25 74 ASN A N 1
ATOM 590 C CA . ASN A 1 74 ? -10.890 3.093 2.908 1.00 95.25 74 ASN A CA 1
ATOM 591 C C . ASN A 1 74 ? -9.399 2.722 2.774 1.00 95.25 74 ASN A C 1
ATOM 593 O O . ASN A 1 74 ? -8.919 2.489 1.666 1.00 95.25 74 ASN A O 1
ATOM 597 N N . LEU A 1 75 ? -8.672 2.587 3.890 1.00 96.50 75 LEU A N 1
ATOM 598 C CA . LEU A 1 75 ? -7.272 2.143 3.883 1.00 96.50 75 LEU A CA 1
ATOM 599 C C . LEU A 1 75 ? -7.108 0.754 3.249 1.00 96.50 75 LEU A C 1
ATOM 601 O O . LEU A 1 75 ? -6.210 0.554 2.428 1.00 96.50 75 LEU A O 1
ATOM 605 N N . LYS A 1 76 ? -7.990 -0.202 3.575 1.00 95.56 76 LYS A N 1
ATOM 606 C CA . LYS A 1 76 ? -7.988 -1.543 2.964 1.00 95.56 76 LYS A CA 1
ATOM 607 C C . LYS A 1 76 ? -8.204 -1.469 1.449 1.00 95.56 76 LYS A C 1
ATOM 609 O O . LYS A 1 76 ? -7.492 -2.140 0.698 1.00 95.56 76 LYS A O 1
ATOM 614 N N . ALA A 1 77 ? -9.138 -0.634 0.991 1.00 96.69 77 ALA A N 1
ATOM 615 C CA . ALA A 1 77 ? -9.411 -0.444 -0.432 1.00 96.69 77 ALA A CA 1
ATOM 616 C C . ALA A 1 77 ? -8.223 0.187 -1.181 1.00 96.69 77 ALA A C 1
ATOM 618 O O . ALA A 1 77 ? -7.828 -0.316 -2.237 1.00 96.69 77 ALA A O 1
ATOM 619 N N . LEU A 1 78 ? -7.616 1.237 -0.618 1.00 96.69 78 LEU A N 1
ATOM 620 C CA . LEU A 1 78 ? -6.433 1.902 -1.174 1.00 96.69 78 LEU A CA 1
ATOM 621 C C . LEU A 1 78 ? -5.231 0.956 -1.245 1.00 96.69 78 LEU A C 1
ATOM 623 O O . LEU A 1 78 ? -4.561 0.885 -2.275 1.00 96.69 78 LEU A O 1
ATOM 627 N N . ARG A 1 79 ? -4.988 0.168 -0.191 1.00 96.31 79 ARG A N 1
ATOM 628 C CA . ARG A 1 79 ? -3.932 -0.853 -0.185 1.00 96.31 79 ARG A CA 1
ATOM 629 C C . ARG A 1 79 ? -4.151 -1.874 -1.302 1.00 96.31 79 ARG A C 1
ATOM 631 O O . ARG A 1 79 ? -3.218 -2.178 -2.043 1.00 96.31 79 ARG A O 1
ATOM 638 N N . ALA A 1 80 ? -5.375 -2.380 -1.448 1.00 97.06 80 ALA A N 1
ATOM 639 C CA . ALA A 1 80 ? -5.703 -3.324 -2.510 1.00 97.06 80 ALA A CA 1
ATOM 640 C C . ALA A 1 80 ? -5.496 -2.710 -3.908 1.00 97.06 80 ALA A C 1
ATOM 642 O O . ALA A 1 80 ? -5.065 -3.408 -4.827 1.00 97.06 80 ALA A O 1
ATOM 643 N N . ASP A 1 81 ? -5.776 -1.415 -4.091 1.00 97.50 81 ASP A N 1
ATOM 644 C CA . ASP A 1 81 ? -5.493 -0.727 -5.354 1.00 97.50 81 ASP A CA 1
ATOM 645 C C . ASP A 1 81 ? -3.993 -0.571 -5.620 1.00 97.50 81 ASP A C 1
ATOM 647 O O . ASP A 1 81 ? -3.529 -0.877 -6.722 1.00 97.50 81 ASP A O 1
ATOM 651 N N . ALA A 1 82 ? -3.212 -0.216 -4.598 1.00 97.44 82 ALA A N 1
ATOM 652 C CA . ALA A 1 82 ? -1.759 -0.174 -4.698 1.00 97.44 82 ALA A CA 1
ATOM 653 C C . ALA A 1 82 ? -1.170 -1.545 -5.075 1.00 97.44 82 ALA A C 1
ATOM 655 O O . ALA A 1 82 ? -0.318 -1.635 -5.957 1.00 97.44 82 ALA A O 1
ATOM 656 N N . GLU A 1 83 ? -1.655 -2.639 -4.482 1.00 96.56 83 GLU A N 1
ATOM 657 C CA . GLU A 1 83 ? -1.218 -3.997 -4.831 1.00 96.56 83 GLU A CA 1
ATOM 658 C C . GLU A 1 83 ? -1.540 -4.351 -6.294 1.00 96.56 83 GLU A C 1
ATOM 660 O O . GLU A 1 83 ? -0.702 -4.929 -6.999 1.00 96.56 83 GLU A O 1
ATOM 665 N N . ARG A 1 84 ? -2.722 -3.960 -6.794 1.00 96.69 84 ARG A N 1
ATOM 666 C CA . ARG A 1 84 ? -3.091 -4.143 -8.208 1.00 96.69 84 ARG A CA 1
ATOM 667 C C . ARG A 1 84 ? -2.195 -3.334 -9.142 1.00 96.69 84 ARG A C 1
ATOM 669 O O . ARG A 1 84 ? -1.708 -3.886 -10.132 1.00 96.69 84 ARG A O 1
ATOM 676 N N . LYS A 1 85 ? -1.950 -2.056 -8.841 1.00 95.81 85 LYS A N 1
ATOM 677 C CA . LYS A 1 85 ? -1.079 -1.192 -9.654 1.00 95.81 85 LYS A CA 1
ATOM 678 C C . LYS A 1 85 ? 0.367 -1.675 -9.635 1.00 95.81 85 LYS A C 1
ATOM 680 O O . LYS A 1 85 ? 0.987 -1.756 -10.690 1.00 95.81 85 LYS A O 1
ATOM 685 N N . LEU A 1 86 ? 0.871 -2.130 -8.489 1.00 95.19 86 LEU A N 1
ATOM 686 C CA . LEU A 1 86 ? 2.192 -2.749 -8.387 1.00 95.19 86 LEU A CA 1
ATOM 687 C C . LEU A 1 86 ? 2.296 -4.020 -9.248 1.00 95.19 86 LEU A C 1
ATOM 689 O O . LEU A 1 86 ? 3.311 -4.251 -9.902 1.00 95.19 86 LEU A O 1
ATOM 693 N N . LYS A 1 87 ? 1.237 -4.837 -9.309 1.00 94.38 87 LYS A N 1
ATOM 694 C CA . LYS A 1 87 ? 1.187 -5.994 -10.216 1.00 94.38 87 LYS A CA 1
ATOM 695 C C . LYS A 1 87 ? 1.175 -5.571 -11.690 1.00 94.38 87 LYS A C 1
ATOM 697 O O . LYS A 1 87 ? 1.862 -6.199 -12.491 1.00 94.38 87 LYS A O 1
ATOM 702 N N . LYS A 1 88 ? 0.436 -4.513 -12.045 1.00 93.12 88 LYS A N 1
ATOM 703 C CA . LYS A 1 88 ? 0.407 -3.948 -13.407 1.00 93.12 88 LYS A CA 1
ATOM 704 C C . LYS A 1 88 ? 1.779 -3.403 -13.819 1.00 93.12 88 LYS A C 1
ATOM 706 O O . LYS A 1 88 ? 2.207 -3.651 -14.944 1.00 93.12 88 LYS A O 1
ATOM 711 N N . MET A 1 89 ? 2.490 -2.749 -12.896 1.00 92.50 89 MET A N 1
ATOM 712 C CA . MET A 1 89 ? 3.838 -2.215 -13.117 1.00 92.50 89 MET A CA 1
ATOM 713 C C . MET A 1 89 ? 4.810 -3.303 -13.583 1.00 92.50 89 MET A C 1
ATOM 715 O O . MET A 1 89 ? 5.539 -3.103 -14.554 1.00 92.50 89 MET A O 1
ATOM 719 N N . LYS A 1 90 ? 4.763 -4.490 -12.968 1.00 86.88 90 LYS A N 1
ATOM 720 C CA . LYS A 1 90 ? 5.621 -5.625 -13.351 1.00 86.88 90 LYS A CA 1
ATOM 721 C C . LYS A 1 90 ? 5.481 -6.006 -14.824 1.00 86.88 90 LYS A C 1
ATOM 723 O O . LYS A 1 90 ? 6.476 -6.352 -15.450 1.00 86.88 90 LYS A O 1
ATOM 728 N N . SER A 1 91 ? 4.276 -5.893 -15.385 1.00 88.38 91 SER A N 1
ATOM 729 C CA . SER A 1 91 ? 3.993 -6.199 -16.794 1.00 88.38 91 SER A CA 1
ATOM 730 C C . SER A 1 91 ? 4.205 -5.035 -17.771 1.00 88.38 91 SER A C 1
ATOM 732 O O . SER A 1 91 ? 4.112 -5.251 -18.976 1.00 88.38 91 SER A O 1
ATOM 734 N N . THR A 1 92 ? 4.464 -3.811 -17.298 1.00 88.62 92 THR A N 1
ATOM 735 C CA . THR A 1 92 ? 4.699 -2.650 -18.176 1.00 88.62 92 THR A CA 1
ATOM 736 C C . THR A 1 92 ? 6.171 -2.464 -18.532 1.00 88.62 92 THR A C 1
ATOM 738 O O . THR A 1 92 ? 7.044 -2.672 -17.687 1.00 88.62 92 THR A O 1
ATOM 741 N N . GLY A 1 93 ? 6.424 -2.027 -19.771 1.00 82.75 93 GLY A N 1
ATOM 742 C CA . GLY A 1 93 ? 7.745 -1.606 -20.248 1.00 82.75 93 GLY A CA 1
ATOM 743 C C . GLY A 1 93 ? 8.158 -0.207 -19.769 1.00 82.75 93 GLY A C 1
ATOM 744 O O . GLY A 1 93 ? 7.468 0.421 -18.962 1.00 82.75 93 GLY A O 1
ATOM 745 N N . GLU A 1 94 ? 9.281 0.284 -20.296 1.00 77.19 94 GLU A N 1
ATOM 746 C CA . GLU A 1 94 ? 9.987 1.496 -19.843 1.00 77.19 94 GLU A CA 1
ATOM 747 C C . GLU A 1 94 ? 9.172 2.798 -19.861 1.00 77.19 94 GLU A C 1
ATOM 749 O O . GLU A 1 94 ? 9.378 3.664 -19.012 1.00 77.19 94 GLU A O 1
ATOM 754 N N . GLU A 1 95 ? 8.235 2.957 -20.792 1.00 76.56 95 GLU A N 1
ATOM 755 C CA . GLU A 1 95 ? 7.410 4.170 -20.858 1.00 76.56 95 GLU A CA 1
ATOM 756 C C . GLU A 1 95 ? 6.189 4.092 -19.930 1.00 76.56 95 GLU A C 1
ATOM 758 O O . GLU A 1 95 ? 5.825 5.079 -19.295 1.00 76.56 95 GLU A O 1
ATOM 763 N N . GLY A 1 96 ? 5.589 2.906 -19.780 1.00 86.38 96 GLY A N 1
ATOM 764 C CA . GLY A 1 96 ? 4.339 2.731 -19.032 1.00 86.38 96 GLY A CA 1
ATOM 765 C C . GLY A 1 96 ? 4.505 2.689 -17.511 1.00 86.38 96 GLY A C 1
ATOM 766 O O . GLY A 1 96 ? 3.564 2.989 -16.776 1.00 86.38 96 GLY A O 1
ATOM 767 N N . TRP A 1 97 ? 5.686 2.330 -17.001 1.00 93.00 97 TRP A N 1
ATOM 768 C CA . TRP A 1 97 ? 5.865 2.193 -15.552 1.00 93.00 97 TRP A CA 1
ATOM 769 C C . TRP A 1 97 ? 5.885 3.548 -14.821 1.00 93.00 97 TRP A C 1
ATOM 771 O O . TRP A 1 97 ? 5.488 3.601 -13.658 1.00 93.00 97 TRP A O 1
ATOM 781 N N . LYS A 1 98 ? 6.293 4.646 -15.480 1.00 92.12 98 LYS A N 1
ATOM 782 C CA . LYS A 1 98 ? 6.338 5.992 -14.870 1.00 92.12 98 LYS A CA 1
ATOM 783 C C . LYS A 1 98 ? 4.950 6.527 -14.528 1.00 92.12 98 LYS A C 1
ATOM 785 O O . LYS A 1 98 ? 4.778 7.132 -13.477 1.00 92.12 98 LYS A O 1
ATOM 790 N N . GLU A 1 99 ? 3.961 6.270 -15.379 1.00 93.25 99 GLU A N 1
ATOM 791 C CA . GLU A 1 99 ? 2.565 6.625 -15.109 1.00 93.25 99 GLU A CA 1
ATOM 792 C C . GLU A 1 99 ? 2.044 5.860 -13.888 1.00 93.25 99 GLU A C 1
ATOM 794 O O . GLU A 1 99 ? 1.563 6.462 -12.931 1.00 93.25 99 GLU A O 1
ATOM 799 N N . ILE A 1 100 ? 2.253 4.539 -13.859 1.00 95.75 100 ILE A N 1
ATOM 800 C CA . ILE A 1 100 ? 1.836 3.698 -12.727 1.00 95.75 100 ILE A CA 1
ATOM 801 C C . ILE A 1 100 ? 2.557 4.110 -11.437 1.00 95.75 100 ILE A C 1
ATOM 803 O O . ILE A 1 100 ? 1.969 4.058 -10.360 1.00 95.75 100 ILE A O 1
ATOM 807 N N . LYS A 1 101 ? 3.824 4.532 -11.529 1.00 95.44 101 LYS A N 1
ATOM 808 C CA . LYS A 1 101 ? 4.575 5.080 -10.397 1.00 95.44 101 LYS A CA 1
ATOM 809 C C . LYS A 1 101 ? 3.885 6.319 -9.822 1.00 95.44 101 LYS A C 1
ATOM 811 O O . LYS A 1 101 ? 3.733 6.388 -8.609 1.00 95.44 101 LYS A O 1
ATOM 816 N N . THR A 1 102 ? 3.475 7.273 -10.657 1.00 96.25 102 THR A N 1
ATOM 817 C CA . THR A 1 102 ? 2.765 8.478 -10.194 1.00 96.25 102 THR A CA 1
ATOM 818 C C . THR A 1 102 ? 1.474 8.110 -9.470 1.00 96.25 102 THR A C 1
ATOM 820 O O . THR A 1 102 ? 1.261 8.545 -8.343 1.00 96.25 102 THR A O 1
ATOM 823 N N . GLU A 1 103 ? 0.664 7.231 -10.061 1.00 96.44 103 GLU A N 1
ATOM 824 C CA . GLU A 1 103 ? -0.579 6.768 -9.435 1.00 96.44 103 GLU A CA 1
ATOM 825 C C . GLU A 1 103 ? -0.324 6.044 -8.099 1.00 96.44 103 GLU A C 1
ATOM 827 O O . GLU A 1 103 ? -1.072 6.208 -7.136 1.00 96.44 103 GLU A O 1
ATOM 832 N N . LEU A 1 104 ? 0.735 5.230 -8.018 1.00 97.38 104 LEU A N 1
ATOM 833 C CA . LEU A 1 104 ? 1.139 4.577 -6.773 1.00 97.38 104 LEU A CA 1
ATOM 834 C C . LEU A 1 104 ? 1.592 5.595 -5.727 1.00 97.38 104 LEU A C 1
ATOM 836 O O . LEU A 1 104 ? 1.201 5.469 -4.571 1.00 97.38 104 LEU A O 1
ATOM 840 N N . ASP A 1 105 ? 2.381 6.598 -6.108 1.00 97.44 105 ASP A N 1
ATOM 841 C CA . ASP A 1 105 ? 2.838 7.645 -5.194 1.00 97.44 105 ASP A CA 1
ATOM 842 C C . ASP A 1 105 ? 1.641 8.420 -4.597 1.00 97.44 105 ASP A C 1
ATOM 844 O O . ASP A 1 105 ? 1.616 8.657 -3.388 1.00 97.44 105 ASP A O 1
ATOM 848 N N . GLU A 1 106 ? 0.610 8.718 -5.395 1.00 97.81 106 GLU A N 1
ATOM 849 C CA . GLU A 1 106 ? -0.638 9.352 -4.937 1.00 97.81 106 GLU A CA 1
ATOM 850 C C . GLU A 1 106 ? -1.435 8.466 -3.967 1.00 97.81 106 GLU A C 1
ATOM 852 O O . GLU A 1 106 ? -1.904 8.933 -2.921 1.00 97.81 106 GLU A O 1
ATOM 857 N N . ILE A 1 107 ? -1.562 7.167 -4.261 1.00 97.81 107 ILE A N 1
ATOM 858 C CA . ILE A 1 107 ? -2.242 6.224 -3.359 1.00 97.81 107 ILE A CA 1
ATOM 859 C C . ILE A 1 107 ? -1.484 6.104 -2.042 1.00 97.81 107 ILE A C 1
ATOM 861 O O . ILE A 1 107 ? -2.098 6.122 -0.977 1.00 97.81 107 ILE A O 1
ATOM 865 N N . MET A 1 108 ? -0.156 6.008 -2.095 1.00 97.56 108 MET A N 1
ATOM 866 C CA . MET A 1 108 ? 0.680 5.914 -0.901 1.00 97.56 108 MET A CA 1
ATOM 867 C C . MET A 1 108 ? 0.583 7.173 -0.042 1.00 97.56 108 MET A C 1
ATOM 869 O O . MET A 1 108 ? 0.459 7.064 1.174 1.00 97.56 108 MET A O 1
ATOM 873 N N . GLN A 1 109 ? 0.574 8.357 -0.656 1.00 97.19 109 GLN A N 1
ATOM 874 C CA . GLN A 1 109 ? 0.337 9.607 0.063 1.00 97.19 109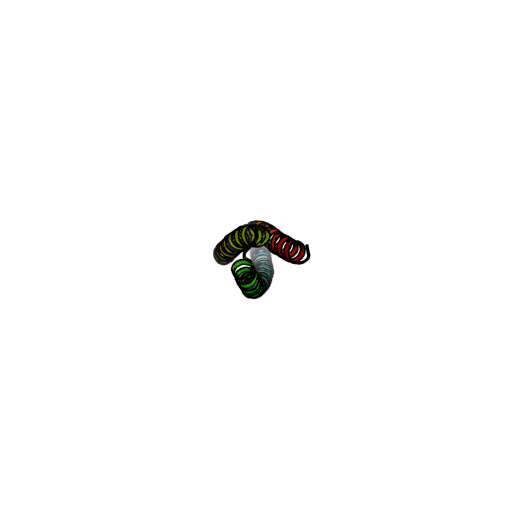 GLN A CA 1
ATOM 875 C C . GLN A 1 109 ? -1.045 9.617 0.726 1.00 97.19 109 GLN A C 1
ATOM 877 O O . GLN A 1 109 ? -1.179 10.025 1.879 1.00 97.19 109 GLN A O 1
ATOM 882 N N . THR A 1 110 ? -2.070 9.140 0.019 1.00 97.25 110 THR A N 1
ATOM 883 C CA . THR A 1 110 ? -3.432 9.052 0.558 1.00 97.25 110 THR A CA 1
ATOM 884 C C . THR A 1 110 ? -3.506 8.081 1.740 1.00 97.25 110 THR A C 1
ATOM 886 O O . THR A 1 110 ? -4.072 8.431 2.771 1.00 97.25 110 THR A O 1
ATOM 889 N N . LEU A 1 111 ? -2.874 6.906 1.634 1.00 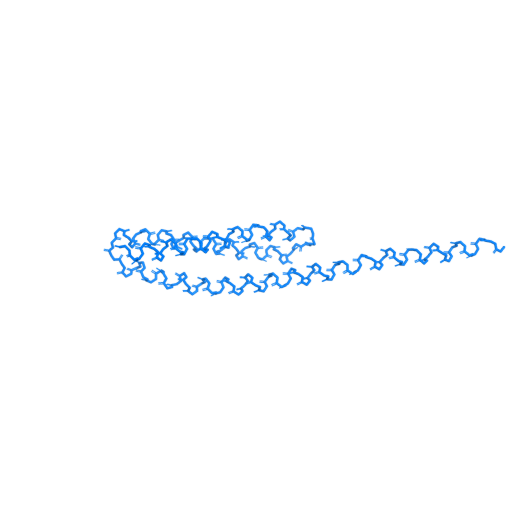96.88 111 LEU A N 1
ATOM 890 C CA . LEU A 1 111 ? -2.753 5.926 2.721 1.00 96.88 111 LEU A CA 1
ATOM 891 C C . LEU A 1 111 ? -2.103 6.546 3.965 1.00 96.88 111 LEU A C 1
ATOM 893 O O . LEU A 1 111 ? -2.670 6.477 5.055 1.00 96.88 111 LEU A O 1
ATOM 897 N N . GLU A 1 112 ? -0.947 7.194 3.793 1.00 94.69 112 GLU A N 1
ATOM 898 C CA . GLU A 1 112 ? -0.212 7.848 4.882 1.00 94.69 112 GLU A CA 1
ATOM 899 C C . GLU A 1 112 ? -1.038 8.975 5.535 1.00 94.69 112 GLU A C 1
ATOM 901 O O . GLU A 1 112 ? -1.012 9.139 6.754 1.00 94.69 112 GLU A O 1
ATOM 906 N N . ASN A 1 113 ? -1.797 9.745 4.751 1.00 95.62 113 ASN A N 1
ATOM 907 C CA . ASN A 1 113 ? -2.654 10.810 5.276 1.00 95.62 113 ASN A CA 1
ATOM 908 C C . ASN A 1 113 ? -3.855 10.258 6.052 1.00 95.62 113 ASN A C 1
ATOM 910 O O . ASN A 1 113 ? -4.120 10.715 7.161 1.00 95.62 113 ASN A O 1
ATOM 914 N N . THR A 1 114 ? -4.556 9.256 5.513 1.00 95.38 114 THR A N 1
ATOM 915 C CA . THR A 1 114 ? -5.706 8.649 6.196 1.00 95.38 114 THR A CA 1
ATOM 916 C C . THR A 1 114 ? -5.290 7.977 7.509 1.00 95.38 114 THR A C 1
ATOM 918 O O . THR A 1 114 ? -6.022 8.076 8.490 1.00 95.38 114 THR A O 1
ATOM 921 N N . LEU A 1 115 ? -4.108 7.355 7.580 1.00 93.50 115 LEU A N 1
ATOM 922 C CA . LEU A 1 115 ? -3.579 6.825 8.844 1.00 93.50 115 LEU A CA 1
ATOM 923 C C . LEU A 1 115 ? -3.331 7.925 9.879 1.00 93.50 115 LEU A C 1
ATOM 925 O O . LEU A 1 115 ? -3.819 7.817 11.002 1.00 93.50 115 LEU A O 1
ATOM 929 N N . LYS A 1 116 ? -2.669 9.023 9.491 1.00 92.75 116 LYS A N 1
ATOM 930 C CA . LYS A 1 116 ? -2.458 10.180 10.381 1.00 92.75 116 LYS A CA 1
ATOM 931 C C . LYS A 1 116 ? -3.774 10.765 10.890 1.00 92.75 116 LYS A C 1
ATOM 933 O O . LYS A 1 116 ? -3.869 11.155 12.050 1.00 92.75 116 LYS A O 1
ATOM 938 N N . GLU A 1 117 ? -4.798 10.827 10.043 1.00 92.31 117 GLU A N 1
ATOM 939 C CA . GLU A 1 117 ? -6.131 11.279 10.451 1.00 92.31 117 GLU A CA 1
ATOM 940 C C . GLU A 1 117 ? -6.766 10.349 11.493 1.00 92.31 117 GLU A C 1
ATOM 942 O O . GLU A 1 117 ? -7.396 10.837 12.427 1.00 92.31 117 GLU A O 1
ATOM 947 N N . ILE A 1 118 ? -6.608 9.026 11.359 1.00 91.19 118 ILE A N 1
ATOM 948 C CA . ILE A 1 118 ? -7.097 8.057 12.355 1.00 91.19 118 ILE A CA 1
ATOM 949 C C . ILE A 1 118 ? -6.367 8.240 13.689 1.00 91.19 118 ILE A C 1
ATOM 951 O O . ILE A 1 118 ? -7.013 8.276 14.736 1.00 91.19 118 ILE A O 1
ATOM 955 N N . GLU A 1 119 ? -5.042 8.390 13.662 1.00 87.44 119 GLU A N 1
ATOM 956 C CA . GLU A 1 119 ? -4.243 8.635 14.869 1.00 87.44 119 GLU A CA 1
ATOM 957 C C . GLU A 1 119 ? -4.694 9.910 15.592 1.00 87.44 119 GLU A C 1
ATOM 959 O O . GLU A 1 119 ? -4.839 9.919 16.812 1.00 87.44 119 GLU A O 1
ATOM 964 N N . GLN A 1 120 ? -4.999 10.972 14.846 1.00 86.56 120 GLN A N 1
ATOM 965 C CA . GLN A 1 120 ? -5.516 12.220 15.407 1.00 86.56 120 GLN A CA 1
ATOM 966 C C . GLN A 1 120 ? -6.931 12.083 15.982 1.00 86.56 120 GLN A C 1
ATOM 968 O O . GLN A 1 120 ? -7.218 12.691 17.015 1.00 86.56 120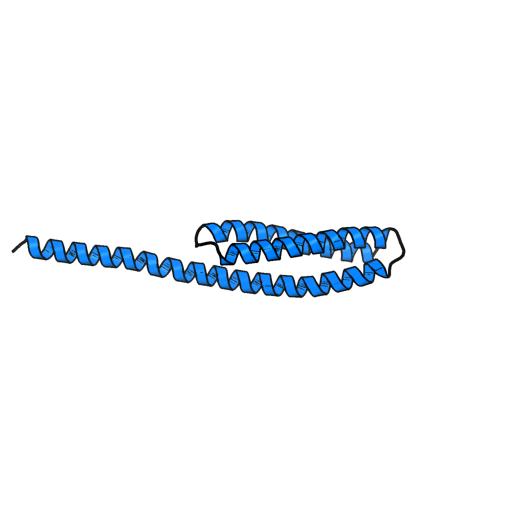 GLN A O 1
ATOM 973 N N . THR A 1 121 ? -7.809 11.298 15.348 1.00 79.94 121 THR A N 1
ATOM 974 C CA . THR A 1 121 ? -9.151 11.011 15.880 1.00 79.94 121 THR A CA 1
ATOM 975 C C . THR A 1 121 ? -9.070 10.236 17.200 1.00 79.94 121 THR A C 1
ATOM 977 O O . THR A 1 121 ? -9.875 10.490 18.085 1.00 79.94 121 THR A O 1
ATOM 980 N N . ALA A 1 122 ? -8.076 9.359 17.378 1.00 71.12 122 ALA A N 1
ATOM 981 C CA . ALA A 1 122 ? -7.898 8.577 18.606 1.00 71.12 122 ALA A CA 1
ATOM 982 C C . ALA A 1 122 ? -7.384 9.389 19.817 1.00 71.12 122 ALA A C 1
ATOM 984 O O . ALA A 1 122 ? -7.457 8.910 20.947 1.00 71.12 122 ALA A O 1
ATOM 985 N N . HIS A 1 123 ? -6.845 10.594 19.597 1.00 60.31 123 HIS A N 1
ATOM 986 C CA . HIS A 1 123 ? -6.343 11.484 20.654 1.00 60.31 123 HIS A CA 1
ATOM 987 C C . HIS A 1 123 ? -7.348 12.557 21.107 1.00 60.31 123 HIS A C 1
ATOM 989 O O . HIS A 1 123 ? -7.035 13.319 22.025 1.00 60.31 123 HIS A O 1
ATOM 995 N N . LYS A 1 124 ? -8.513 12.649 20.458 1.00 54.94 124 LYS A N 1
ATOM 996 C CA . LYS A 1 124 ? -9.608 13.553 20.835 1.00 54.94 124 LYS A CA 1
ATOM 997 C C . LYS A 1 124 ? -10.624 12.846 21.717 1.00 54.94 124 LYS A C 1
ATOM 999 O O . LYS A 1 124 ? -11.137 13.534 22.624 1.00 54.94 124 LYS A O 1
#

Sequence (124 aa):
MKHFLTFSFIALMACVFIISCEKQTEEVEQEKQKYERKISAKLKELEKEIKDVTTKAEETASEAGAEMNKKTENLKALRADAERKLKKMKSTGEEGWKEIKTELDEIMQTLENTLKEIEQTAHK

Secondary structure (DSSP, 8-state):
--HHHHHHHHHHHHHHHHHHHHHHHHHHHHHHHHHHHHHHHHHHHHHHHHHHHHHHHHH--SHHHHHHHHHHHHHHHHHHHHHHHHHHHHH--TTHHHHHHHHHHHHHHHHHHHHHHHHHHHT-

pLDDT: mean 83.81, std 16.88, range [43.62, 97.81]

Radius of gyration: 24.43 Å; chains: 1; bounding box: 58×20×75 Å

Foldseek 3Di:
DVVVVVVVVVVVVVVVVVVVVVVVQVVLVVVLVVLLVVLVVVLVVLVVLLVVLLVVLVVDPDPLSVVSNVLSVVLVVLSVVLVVLSVVLVVDGRPPNVVSSVVNVVSSVVNVVSSVVNVVSVVD